Protein AF-A0A6N6JEG5-F1 (afdb_monomer)

Nearest PDB structures (foldseek):
  8qvu-assembly1_E  TM=2.873E-01  e=1.711E+00  Homo sapiens
  8un5-assembly2_B  TM=2.916E-01  e=2.836E+00  Homo sapiens

InterPro domains:
  IPR052922 Cytidylate Kinase Type 2 [PTHR37816] (3-117)

Structure (mmCIF, N/CA/C/O backbone):
data_AF-A0A6N6JEG5-F1
#
_entry.id   AF-A0A6N6JEG5-F1
#
loop_
_atom_site.group_PDB
_atom_site.id
_atom_site.type_symbol
_atom_site.label_atom_id
_atom_site.label_alt_id
_atom_site.label_comp_id
_atom_site.label_asym_id
_atom_site.label_entity_id
_atom_site.label_seq_id
_atom_site.pdbx_PDB_ins_code
_atom_site.Cartn_x
_atom_site.Cartn_y
_atom_site.Cartn_z
_atom_site.occupancy
_atom_site.B_iso_or_equiv
_atom_site.auth_se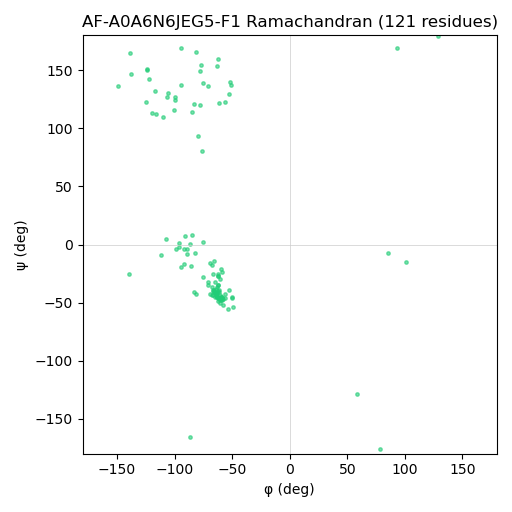q_id
_atom_site.auth_comp_id
_atom_site.auth_asym_id
_atom_site.auth_atom_id
_atom_site.pdbx_PDB_model_num
ATOM 1 N N . MET A 1 1 ? -7.104 -2.354 -24.948 1.00 54.22 1 MET A N 1
ATOM 2 C CA . MET A 1 1 ? -6.519 -1.622 -23.804 1.00 54.22 1 MET A CA 1
ATOM 3 C C . MET A 1 1 ? -5.668 -0.434 -24.242 1.00 54.22 1 MET A C 1
ATOM 5 O O . MET A 1 1 ? -5.781 0.583 -23.578 1.00 54.22 1 MET A O 1
ATOM 9 N N . SER A 1 2 ? -4.927 -0.494 -25.362 1.00 54.38 2 SER A N 1
ATOM 10 C CA . SER A 1 2 ? -4.074 0.626 -25.823 1.00 54.38 2 SER A CA 1
ATOM 11 C C . SER A 1 2 ? -4.787 1.985 -25.882 1.00 54.38 2 SER A C 1
ATOM 13 O O . SER A 1 2 ? -4.299 2.955 -25.323 1.00 54.38 2 SER A O 1
ATOM 15 N N . LYS A 1 3 ? -6.012 2.046 -26.424 1.00 57.62 3 LYS A N 1
ATOM 16 C CA . LYS A 1 3 ? -6.791 3.299 -26.497 1.00 57.62 3 LYS A CA 1
ATOM 17 C C . LYS A 1 3 ? -7.092 3.972 -25.147 1.00 57.62 3 LYS A C 1
ATOM 19 O O . LYS A 1 3 ? -7.385 5.158 -25.143 1.00 57.62 3 LYS A O 1
ATOM 24 N N . ALA A 1 4 ? -7.087 3.227 -24.038 1.00 66.88 4 ALA A N 1
ATOM 25 C CA . ALA A 1 4 ? -7.376 3.761 -22.703 1.00 66.88 4 ALA A CA 1
ATOM 26 C C . ALA A 1 4 ? -6.111 4.167 -21.928 1.00 66.88 4 ALA A C 1
ATOM 28 O O . ALA A 1 4 ? -6.220 4.922 -20.969 1.00 66.88 4 ALA A O 1
ATOM 29 N N . LEU A 1 5 ? -4.942 3.654 -22.325 1.00 65.94 5 LEU A N 1
ATOM 30 C CA . LEU A 1 5 ? -3.657 3.941 -21.678 1.00 65.94 5 LEU A CA 1
ATOM 31 C C . LEU A 1 5 ? -2.931 5.129 -22.328 1.00 65.94 5 LEU A C 1
ATOM 33 O O . LEU A 1 5 ? -2.071 5.723 -21.693 1.00 65.94 5 LEU A O 1
ATOM 37 N N . GLY A 1 6 ? -3.335 5.515 -23.544 1.00 66.56 6 GLY A N 1
ATOM 38 C CA . GLY A 1 6 ? -2.674 6.566 -24.315 1.00 66.56 6 GLY A CA 1
ATOM 39 C C . GLY A 1 6 ? -1.388 6.070 -24.977 1.00 66.56 6 GLY A C 1
ATOM 40 O O . GLY A 1 6 ? -1.066 4.884 -24.915 1.00 66.56 6 GLY A O 1
ATOM 41 N N . ASP A 1 7 ? -0.684 6.992 -25.631 1.00 71.31 7 ASP A N 1
ATOM 42 C CA . ASP A 1 7 ? 0.607 6.726 -26.284 1.00 71.31 7 ASP A CA 1
ATOM 43 C C . ASP A 1 7 ? 1.801 7.002 -25.342 1.00 71.31 7 ASP A C 1
ATOM 45 O O . ASP A 1 7 ? 2.953 6.762 -25.702 1.00 71.31 7 ASP A O 1
ATOM 49 N N . GLU A 1 8 ? 1.528 7.499 -24.131 1.00 82.62 8 GLU A N 1
ATOM 50 C CA . GLU A 1 8 ? 2.513 7.742 -23.073 1.00 82.62 8 GLU A CA 1
ATOM 51 C C . GLU A 1 8 ? 2.616 6.550 -22.103 1.00 82.62 8 GLU A C 1
ATOM 53 O O . GLU A 1 8 ? 1.803 5.623 -22.110 1.00 82.62 8 GLU A O 1
ATOM 58 N N . GLY A 1 9 ? 3.637 6.573 -21.240 1.00 84.56 9 GLY A N 1
ATOM 59 C CA . GLY A 1 9 ? 3.755 5.618 -20.140 1.00 84.56 9 GLY A CA 1
ATOM 60 C C . GLY A 1 9 ? 2.605 5.749 -19.135 1.00 84.56 9 GLY A C 1
ATOM 61 O O . GLY A 1 9 ? 2.021 6.818 -18.962 1.00 84.56 9 GLY A O 1
ATOM 62 N N . TRP A 1 10 ? 2.292 4.660 -18.432 1.00 89.75 10 TRP A N 1
ATOM 63 C CA . TRP A 1 10 ? 1.217 4.619 -17.441 1.00 89.75 10 TRP A CA 1
ATOM 64 C C . TRP A 1 10 ? 1.729 4.170 -16.073 1.00 89.75 10 TRP A C 1
ATOM 66 O O . TRP A 1 10 ? 2.667 3.384 -15.958 1.00 89.75 10 TRP A O 1
ATOM 76 N N . VAL A 1 11 ? 1.067 4.647 -15.016 1.00 91.31 11 VAL A N 1
ATOM 77 C CA . VAL A 1 11 ? 1.299 4.203 -13.638 1.00 91.31 11 VAL A CA 1
ATOM 78 C C . VAL A 1 11 ? -0.022 3.739 -13.042 1.00 91.31 11 VAL A C 1
ATOM 80 O O . VAL A 1 11 ? -0.985 4.501 -12.961 1.00 91.31 11 VAL A O 1
ATOM 83 N N . LEU A 1 12 ? -0.059 2.488 -12.587 1.00 91.62 12 LEU A N 1
ATOM 84 C CA . LEU A 1 12 ? -1.168 1.933 -11.817 1.00 91.62 12 LEU A CA 1
ATOM 85 C C . LEU A 1 12 ? -0.736 1.780 -10.357 1.00 91.62 12 LEU A C 1
ATOM 87 O O . LEU A 1 12 ? 0.277 1.149 -10.071 1.00 91.62 12 LEU A O 1
ATOM 91 N N . SER A 1 13 ? -1.517 2.330 -9.425 1.00 91.44 13 SER A N 1
ATOM 92 C CA . SER A 1 13 ? -1.244 2.216 -7.988 1.00 91.44 13 SER A CA 1
ATOM 93 C C . SER A 1 13 ? -2.406 1.570 -7.240 1.00 91.44 13 SER A C 1
ATOM 95 O O . SER A 1 13 ? -3.577 1.797 -7.541 1.00 91.44 13 SER A O 1
ATOM 97 N N . GLY A 1 14 ? -2.072 0.752 -6.241 1.00 89.50 14 GLY A N 1
ATOM 98 C CA . GLY A 1 14 ? -3.039 0.041 -5.410 1.00 89.50 14 GLY A CA 1
ATOM 99 C C . GLY A 1 14 ? -2.758 -1.456 -5.320 1.00 89.50 14 GLY A C 1
ATOM 100 O O . GLY A 1 14 ? -1.807 -1.979 -5.895 1.00 89.50 14 GLY A O 1
ATOM 101 N N . ALA A 1 15 ? -3.604 -2.161 -4.569 1.00 84.19 15 ALA A N 1
ATOM 102 C CA . ALA A 1 15 ? -3.522 -3.613 -4.451 1.00 84.19 15 ALA A CA 1
ATOM 103 C C . ALA A 1 15 ? -4.157 -4.265 -5.691 1.00 84.19 15 ALA A C 1
ATOM 105 O O . ALA A 1 15 ? -5.373 -4.457 -5.740 1.00 84.19 15 ALA A O 1
ATOM 106 N N . CYS A 1 16 ? -3.330 -4.561 -6.695 1.00 84.81 16 CYS A N 1
ATOM 107 C CA . CYS A 1 16 ? -3.765 -5.123 -7.980 1.00 84.81 16 CYS A CA 1
ATOM 108 C C . CYS A 1 16 ? -3.804 -6.663 -8.000 1.00 84.81 16 CYS A C 1
ATOM 110 O O . CYS A 1 16 ? -4.323 -7.261 -8.946 1.00 84.81 16 CYS A O 1
ATOM 112 N N . HIS A 1 17 ? -3.295 -7.310 -6.946 1.00 82.50 17 HIS A N 1
ATOM 113 C CA . HIS A 1 17 ? -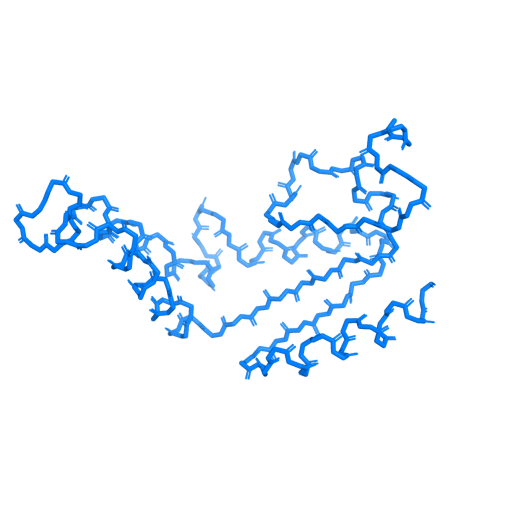3.379 -8.756 -6.753 1.00 82.50 17 HIS A CA 1
ATOM 114 C C . HIS A 1 17 ? -4.848 -9.224 -6.784 1.00 82.50 17 HIS A C 1
ATOM 116 O O . HIS A 1 17 ? -5.679 -8.743 -6.012 1.00 82.50 17 HIS A O 1
ATOM 122 N N . GLY A 1 18 ? -5.159 -10.153 -7.695 1.00 82.19 18 GLY A N 1
ATOM 123 C CA . GLY A 1 18 ? -6.477 -10.787 -7.839 1.00 82.19 18 GLY A CA 1
ATOM 124 C C . GLY A 1 18 ? -7.368 -10.246 -8.965 1.00 82.19 18 GLY A C 1
ATOM 125 O O . GLY A 1 18 ? -8.315 -10.923 -9.347 1.00 82.19 18 GLY A O 1
ATOM 126 N N . TRP A 1 19 ? -7.071 -9.074 -9.538 1.00 87.19 19 TRP A N 1
ATOM 127 C CA . TRP A 1 19 ? -7.879 -8.501 -10.634 1.00 87.19 19 TRP A CA 1
ATOM 128 C C . TRP A 1 19 ? -7.049 -7.846 -11.743 1.00 87.19 19 TRP A C 1
ATOM 130 O O . TRP A 1 19 ? -7.491 -7.773 -12.887 1.00 87.19 19 TRP A O 1
ATOM 140 N N . GLY A 1 20 ? -5.835 -7.388 -11.432 1.00 86.12 20 GLY A N 1
ATOM 141 C CA . GLY A 1 20 ? -5.014 -6.602 -12.348 1.00 86.12 20 GLY A CA 1
ATOM 142 C C . GLY A 1 20 ? -4.179 -7.415 -13.333 1.00 86.12 20 GLY A C 1
ATOM 143 O O . GLY A 1 20 ? -3.353 -6.814 -14.008 1.00 86.12 20 GLY A O 1
ATOM 144 N N . LYS A 1 21 ? -4.353 -8.744 -13.433 1.00 86.12 21 LYS A N 1
ATOM 145 C CA . LYS A 1 21 ? -3.431 -9.628 -14.175 1.00 86.12 21 LYS A CA 1
ATOM 146 C C . LYS A 1 21 ? -3.126 -9.119 -15.589 1.00 86.12 21 LYS A C 1
ATOM 148 O O . LYS A 1 21 ? -1.972 -8.892 -15.911 1.00 86.12 21 LYS A O 1
ATOM 153 N N . ASN A 1 22 ? -4.158 -8.846 -16.389 1.00 85.50 22 ASN A N 1
ATOM 154 C CA . ASN A 1 22 ? -3.978 -8.393 -17.775 1.00 85.50 22 ASN A CA 1
ATOM 155 C C . ASN A 1 22 ? -3.232 -7.053 -17.887 1.00 85.50 22 ASN A C 1
ATOM 157 O O . ASN A 1 22 ? -2.624 -6.790 -18.918 1.00 85.50 22 ASN A O 1
ATOM 161 N N . LEU A 1 23 ? -3.314 -6.191 -16.868 1.00 86.69 23 LEU A N 1
ATOM 162 C CA . LEU A 1 23 ? -2.593 -4.916 -16.827 1.00 86.69 23 LEU A CA 1
ATOM 163 C C . LEU A 1 23 ? -1.148 -5.125 -16.364 1.00 86.69 23 LEU A C 1
ATOM 165 O O . LEU A 1 23 ? -0.231 -4.561 -16.944 1.00 86.69 23 LEU A O 1
ATOM 169 N N . ILE A 1 24 ? -0.951 -5.964 -15.347 1.00 88.38 24 ILE A N 1
ATOM 170 C CA . ILE A 1 24 ? 0.362 -6.277 -14.774 1.00 88.38 24 ILE A CA 1
ATOM 171 C C . ILE A 1 24 ? 1.238 -7.026 -15.785 1.00 88.38 24 ILE A C 1
ATOM 173 O O . ILE A 1 24 ? 2.411 -6.698 -15.908 1.00 88.38 24 ILE A O 1
ATOM 177 N N . ASP A 1 25 ? 0.662 -7.943 -16.571 1.00 87.75 25 ASP A N 1
ATOM 178 C CA . ASP A 1 25 ? 1.366 -8.658 -17.650 1.00 87.75 25 ASP A CA 1
ATOM 179 C C . ASP A 1 25 ? 1.930 -7.699 -18.727 1.00 87.75 25 ASP A C 1
ATOM 181 O O . ASP A 1 25 ? 2.829 -8.072 -19.474 1.00 87.75 25 ASP A O 1
ATOM 185 N N . GLN A 1 26 ? 1.394 -6.475 -18.833 1.00 88.56 26 GLN A N 1
ATOM 186 C CA . GLN A 1 26 ? 1.859 -5.429 -19.756 1.00 88.56 26 GLN A CA 1
ATOM 187 C C . GLN A 1 26 ? 2.784 -4.403 -19.080 1.00 88.56 26 GLN A C 1
ATOM 189 O O . GLN A 1 26 ? 3.259 -3.486 -19.747 1.00 88.56 26 GLN A O 1
ATOM 194 N N . ALA A 1 27 ? 2.997 -4.498 -17.765 1.00 91.38 27 ALA A N 1
ATOM 195 C CA . ALA A 1 27 ? 3.859 -3.577 -17.036 1.00 91.38 27 ALA A CA 1
ATOM 196 C C . ALA A 1 27 ? 5.332 -3.886 -17.317 1.00 91.38 27 ALA A C 1
ATOM 198 O O . ALA A 1 27 ? 5.737 -5.047 -17.272 1.00 91.38 27 ALA A O 1
ATOM 199 N N . SER A 1 28 ? 6.147 -2.847 -17.498 1.00 93.81 28 SER A N 1
ATOM 200 C CA . SER A 1 28 ? 7.609 -2.991 -17.561 1.00 93.81 28 SER A CA 1
ATOM 201 C C . SER A 1 28 ? 8.233 -3.222 -16.180 1.00 93.81 28 SER A C 1
ATOM 203 O O . SER A 1 28 ? 9.278 -3.852 -16.067 1.00 93.81 28 SER A O 1
ATOM 205 N N . LEU A 1 29 ? 7.591 -2.722 -15.117 1.00 95.62 29 LEU A N 1
ATOM 206 C CA . LEU A 1 29 ? 8.105 -2.782 -13.750 1.00 95.62 29 LEU A CA 1
ATOM 207 C C . LEU A 1 29 ? 6.962 -2.868 -12.732 1.00 95.62 29 LEU A C 1
ATOM 209 O O . LEU A 1 29 ? 5.989 -2.116 -12.802 1.00 95.62 29 LEU A O 1
ATOM 213 N N . ILE A 1 30 ? 7.115 -3.736 -11.733 1.00 95.69 30 ILE A N 1
ATOM 214 C CA . ILE A 1 30 ? 6.299 -3.740 -10.517 1.00 95.69 30 ILE A CA 1
ATOM 215 C C . ILE A 1 30 ? 7.085 -3.039 -9.411 1.00 95.69 30 ILE A C 1
ATOM 217 O O . ILE A 1 30 ? 8.187 -3.456 -9.064 1.00 95.69 30 ILE A O 1
ATOM 221 N N . VAL A 1 31 ? 6.505 -2.005 -8.801 1.00 95.88 31 VAL A N 1
ATOM 222 C CA . VAL A 1 31 ? 7.088 -1.351 -7.620 1.00 95.88 31 VAL A CA 1
ATOM 223 C C . VAL A 1 31 ? 6.373 -1.844 -6.366 1.00 95.88 31 VAL A C 1
ATOM 225 O O . VAL A 1 31 ? 5.184 -1.585 -6.173 1.00 95.88 31 VAL A O 1
ATOM 228 N N . PHE A 1 32 ? 7.097 -2.538 -5.488 1.00 95.94 32 PHE A N 1
ATOM 229 C CA . PHE A 1 32 ? 6.573 -3.019 -4.213 1.00 95.94 32 PHE A CA 1
ATOM 230 C C . PHE A 1 32 ? 7.193 -2.256 -3.041 1.00 95.94 32 PHE A C 1
ATOM 232 O O . PHE A 1 32 ? 8.374 -2.408 -2.723 1.00 95.94 32 PHE A O 1
ATOM 239 N N . MET A 1 33 ? 6.380 -1.422 -2.387 1.00 94.25 33 MET A N 1
ATOM 240 C CA . MET A 1 33 ? 6.815 -0.577 -1.275 1.00 94.25 33 MET A CA 1
ATOM 241 C C . MET A 1 33 ? 6.317 -1.114 0.065 1.00 94.25 33 MET A C 1
ATOM 243 O O . MET A 1 33 ? 5.119 -1.331 0.261 1.00 94.25 33 MET A O 1
ATOM 247 N N . THR A 1 34 ? 7.225 -1.241 1.029 1.00 94.50 34 THR A N 1
ATOM 248 C CA . THR A 1 34 ? 6.900 -1.622 2.406 1.00 94.50 34 THR A CA 1
ATOM 249 C C . THR A 1 34 ? 7.397 -0.580 3.400 1.00 94.50 34 THR A C 1
ATOM 251 O O . THR A 1 34 ? 8.368 0.138 3.173 1.00 94.50 34 THR A O 1
ATOM 254 N N . GLN A 1 35 ? 6.689 -0.470 4.522 1.00 93.12 35 GLN A N 1
ATOM 255 C CA . GLN A 1 35 ? 7.001 0.457 5.605 1.00 93.12 35 GLN A CA 1
ATOM 256 C C . GLN A 1 35 ? 6.807 -0.254 6.948 1.00 93.12 35 GLN A C 1
ATOM 258 O O . GLN A 1 35 ? 5.874 -1.064 7.065 1.00 93.12 35 GLN A O 1
ATOM 263 N N . PRO A 1 36 ? 7.615 0.077 7.974 1.00 93.56 36 PRO A N 1
ATOM 264 C CA . PRO A 1 36 ? 7.399 -0.412 9.329 1.00 93.56 36 PRO A CA 1
ATOM 265 C C . PRO A 1 36 ? 5.960 -0.165 9.792 1.00 93.56 36 PRO A C 1
ATOM 267 O O . PRO A 1 36 ? 5.404 0.917 9.581 1.00 93.56 36 PRO A O 1
ATOM 270 N N . THR A 1 37 ? 5.350 -1.158 10.447 1.00 94.88 37 THR A N 1
ATOM 271 C CA . THR A 1 37 ? 3.968 -1.061 10.947 1.00 94.88 37 THR A CA 1
ATOM 272 C C . THR A 1 37 ? 3.711 0.212 11.760 1.00 94.88 37 THR A C 1
ATOM 274 O O . THR A 1 37 ? 2.711 0.864 11.464 1.00 94.88 37 THR A O 1
ATOM 277 N N . PRO A 1 38 ? 4.577 0.633 12.709 1.00 95.44 38 PRO A N 1
ATOM 278 C CA . PRO A 1 38 ? 4.343 1.863 13.468 1.00 95.44 38 PRO A CA 1
ATOM 279 C C . PRO A 1 38 ? 4.171 3.096 12.569 1.00 95.44 38 PRO A C 1
ATOM 281 O O . PRO A 1 38 ? 3.179 3.808 12.702 1.00 95.44 38 PRO A O 1
ATOM 284 N N . ILE A 1 39 ? 5.053 3.262 11.576 1.00 95.19 39 ILE A N 1
ATOM 285 C CA . ILE A 1 39 ? 5.023 4.379 10.619 1.00 95.19 39 ILE A CA 1
ATOM 286 C C . ILE A 1 39 ? 3.750 4.335 9.765 1.00 95.19 39 ILE A C 1
ATOM 288 O O . ILE A 1 39 ? 3.098 5.359 9.555 1.00 95.19 39 ILE A O 1
ATOM 292 N N . ARG A 1 40 ? 3.351 3.147 9.281 1.00 95.50 40 ARG A N 1
ATOM 293 C CA . ARG A 1 40 ? 2.099 2.998 8.518 1.00 95.50 40 ARG A CA 1
ATOM 294 C C . ARG A 1 40 ? 0.894 3.419 9.348 1.00 95.50 40 ARG A C 1
ATOM 296 O O . ARG A 1 40 ? 0.057 4.162 8.850 1.00 95.50 40 ARG A O 1
ATOM 303 N N . ILE A 1 41 ? 0.796 2.944 10.588 1.00 97.69 41 ILE A N 1
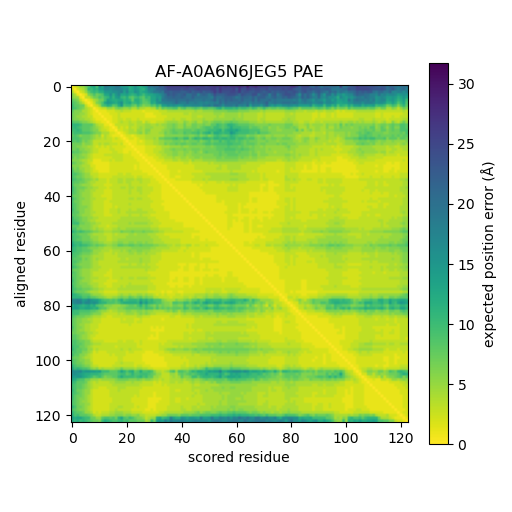ATOM 304 C CA . ILE A 1 41 ? -0.349 3.237 11.455 1.00 97.69 41 ILE A CA 1
ATOM 305 C C . ILE A 1 41 ? -0.407 4.719 11.817 1.00 97.69 41 ILE A C 1
ATOM 307 O O . ILE A 1 41 ? -1.491 5.294 11.777 1.00 97.69 41 ILE A O 1
ATOM 311 N N . GLU A 1 42 ? 0.727 5.349 12.112 1.00 97.56 42 GLU A N 1
ATOM 312 C CA . GLU A 1 42 ? 0.797 6.790 12.361 1.00 97.56 42 GLU A CA 1
ATOM 313 C C . GLU A 1 42 ? 0.275 7.592 11.158 1.00 97.56 42 GLU A C 1
ATOM 315 O O . GLU A 1 42 ? -0.660 8.384 11.292 1.00 97.56 42 GLU A O 1
ATOM 320 N N . ARG A 1 43 ? 0.792 7.307 9.954 1.00 96.31 43 ARG A N 1
ATOM 321 C CA . ARG A 1 43 ? 0.351 7.961 8.711 1.00 96.31 43 ARG A CA 1
ATOM 322 C C . ARG A 1 43 ? -1.128 7.711 8.413 1.00 96.31 43 ARG A C 1
ATOM 324 O O . ARG A 1 43 ? -1.821 8.619 7.958 1.00 96.31 43 ARG A O 1
ATOM 331 N N . LEU A 1 44 ? -1.626 6.498 8.672 1.00 97.69 44 LEU A N 1
ATOM 332 C CA . LEU A 1 44 ? -3.048 6.178 8.533 1.00 97.69 44 LEU A CA 1
ATOM 333 C C . LEU A 1 44 ? -3.896 7.018 9.485 1.00 97.69 44 LEU A C 1
ATOM 335 O O . LEU A 1 44 ? -4.850 7.637 9.031 1.00 97.69 44 LEU A O 1
ATOM 339 N N . ARG A 1 45 ? -3.539 7.100 10.771 1.00 98.25 45 ARG A N 1
ATOM 340 C CA . ARG A 1 45 ? -4.271 7.925 11.743 1.00 98.25 45 ARG A CA 1
ATOM 341 C C . ARG A 1 45 ? -4.300 9.394 11.336 1.00 98.25 45 ARG A C 1
ATOM 343 O O . ARG A 1 45 ? -5.372 9.989 11.343 1.00 98.25 45 ARG A O 1
ATOM 350 N N . ALA A 1 46 ? -3.159 9.951 10.927 1.00 98.25 46 ALA A N 1
ATOM 351 C CA . ALA A 1 46 ? -3.079 11.333 10.462 1.00 98.25 46 ALA A CA 1
ATOM 352 C C . ALA A 1 46 ? -3.993 11.581 9.251 1.00 98.25 46 ALA A C 1
ATOM 354 O O . ALA A 1 46 ? -4.753 12.549 9.229 1.00 98.25 46 ALA A O 1
ATOM 355 N N . ARG A 1 47 ? -3.981 10.670 8.268 1.00 98.00 47 ARG A N 1
ATOM 356 C CA . ARG A 1 47 ? -4.829 10.768 7.074 1.00 98.00 47 ARG A CA 1
ATOM 357 C C . ARG A 1 47 ? -6.318 10.651 7.398 1.00 98.00 47 ARG A C 1
ATOM 359 O O . ARG A 1 47 ? -7.113 11.429 6.880 1.00 98.00 47 ARG A O 1
ATOM 366 N N . GLU A 1 48 ? -6.694 9.693 8.239 1.00 98.44 48 GLU A N 1
ATOM 367 C CA . GLU A 1 48 ? -8.084 9.503 8.659 1.00 98.44 48 GLU A CA 1
ATOM 368 C C . GLU A 1 48 ? -8.582 10.720 9.447 1.00 98.44 48 GLU A C 1
ATOM 370 O O . GLU A 1 48 ? -9.678 11.209 9.182 1.00 98.44 48 GLU A O 1
ATOM 375 N N . LYS A 1 49 ? -7.752 11.281 10.338 1.00 98.19 49 LYS A N 1
ATOM 376 C CA . LYS A 1 49 ? -8.082 12.500 11.085 1.00 98.19 49 LYS A CA 1
ATOM 377 C C . LYS A 1 49 ? -8.265 13.705 10.171 1.00 98.19 49 LYS A C 1
ATOM 379 O O . LYS A 1 49 ? -9.248 14.424 10.318 1.00 98.19 49 LYS A O 1
ATOM 384 N N . ALA A 1 50 ? -7.372 13.896 9.201 1.00 98.56 50 ALA A N 1
ATOM 385 C CA . ALA A 1 50 ? -7.489 14.973 8.222 1.00 98.56 50 ALA A CA 1
ATOM 386 C C . ALA A 1 50 ? -8.761 14.852 7.363 1.00 98.56 50 ALA A C 1
ATOM 388 O O . ALA A 1 50 ? -9.356 15.862 6.999 1.00 98.56 50 ALA A O 1
ATOM 389 N N . ARG A 1 51 ? -9.195 13.624 7.049 1.00 98.38 51 ARG A N 1
ATOM 390 C CA . ARG A 1 51 ? -10.363 13.369 6.195 1.00 98.38 51 ARG A CA 1
ATOM 391 C C . ARG A 1 51 ? -11.696 13.430 6.940 1.00 98.38 51 ARG A C 1
ATOM 393 O O . ARG A 1 51 ? -12.674 13.923 6.384 1.00 98.38 51 ARG A O 1
ATOM 400 N N . PHE A 1 52 ? -11.756 12.880 8.149 1.00 98.31 52 PHE A N 1
ATOM 401 C CA . PHE A 1 52 ? -13.012 12.657 8.871 1.00 98.31 52 PHE A CA 1
ATOM 402 C C . PHE A 1 52 ? -13.175 13.538 10.117 1.00 98.31 52 PHE A C 1
ATOM 404 O O . PHE A 1 52 ? -14.265 13.595 10.689 1.00 98.31 52 PHE A O 1
ATOM 411 N N . GLY A 1 53 ? -12.131 14.264 10.525 1.00 98.44 53 GLY A N 1
ATOM 412 C CA . GLY A 1 53 ? -12.194 15.211 11.633 1.00 98.44 53 GLY A CA 1
ATOM 413 C C . GLY A 1 53 ? -12.618 14.542 12.939 1.00 98.44 53 GLY A C 1
ATOM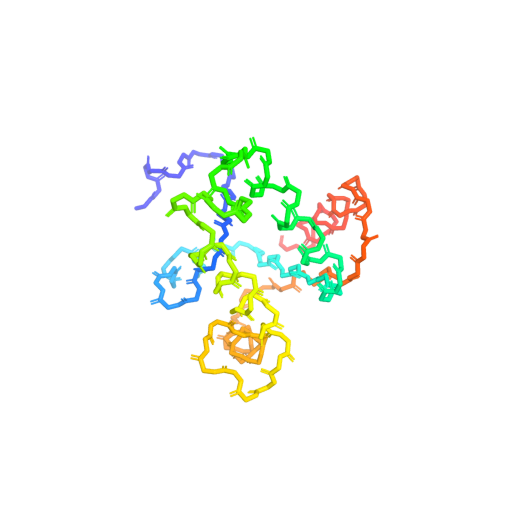 414 O O . GLY A 1 53 ? -12.033 13.546 13.355 1.00 98.44 53 GLY A O 1
ATOM 415 N N . ASN A 1 54 ? -13.626 15.099 13.608 1.00 98.31 54 ASN A N 1
ATOM 416 C CA . ASN A 1 54 ? -14.077 14.619 14.921 1.00 98.31 54 ASN A CA 1
ATOM 417 C C . ASN A 1 54 ? -15.027 13.414 14.840 1.00 98.31 54 ASN A C 1
ATOM 419 O O . ASN A 1 54 ? -15.331 12.812 15.861 1.00 98.31 54 ASN A O 1
ATOM 423 N N . ARG A 1 55 ? -15.470 13.013 13.638 1.00 98.56 55 ARG A N 1
ATOM 424 C CA . ARG A 1 55 ? -16.350 11.842 13.464 1.00 98.56 55 ARG A CA 1
ATOM 425 C C . ARG A 1 55 ? -15.703 10.537 13.922 1.00 98.56 55 ARG A C 1
ATOM 427 O O . ARG A 1 55 ? -16.407 9.603 14.283 1.00 98.56 55 ARG A O 1
ATOM 434 N N . ILE A 1 56 ? -14.374 10.473 13.874 1.00 98.56 56 ILE A N 1
ATOM 435 C CA . ILE A 1 56 ? -13.582 9.302 14.266 1.00 98.56 56 ILE A CA 1
ATOM 436 C C . ILE A 1 56 ? -13.052 9.375 15.703 1.00 98.56 56 ILE A C 1
ATOM 438 O O . ILE A 1 56 ? -12.372 8.444 16.128 1.00 98.56 56 ILE A O 1
ATOM 442 N N . ASP A 1 57 ? -13.315 10.469 16.425 1.00 97.88 57 ASP A N 1
ATOM 443 C CA . ASP A 1 57 ? -12.972 10.585 17.845 1.00 97.88 57 ASP A CA 1
ATOM 444 C C . ASP A 1 57 ? -14.044 9.898 18.704 1.00 97.88 57 ASP A C 1
ATOM 446 O O . ASP A 1 57 ? -15.139 9.600 18.223 1.00 97.88 57 ASP A O 1
ATOM 450 N N . GLU A 1 58 ? -13.746 9.650 19.981 1.00 97.12 58 GLU A N 1
ATOM 451 C CA . GLU A 1 58 ? -14.708 9.076 20.931 1.00 97.12 58 GLU A CA 1
ATOM 452 C C . GLU A 1 58 ? -16.021 9.878 20.956 1.00 97.12 58 GLU A C 1
ATOM 454 O O . GLU A 1 58 ? -16.022 11.103 21.068 1.00 97.12 58 GLU A O 1
ATOM 459 N N . GLY A 1 59 ? -17.152 9.176 20.825 1.00 97.31 59 GLY A N 1
ATOM 460 C CA . GLY A 1 59 ? -18.486 9.780 20.716 1.00 97.31 59 GLY A CA 1
ATOM 461 C C . GLY A 1 59 ? -18.894 10.199 19.296 1.00 97.31 59 GLY A C 1
ATOM 462 O O . GLY A 1 59 ? -20.053 10.550 19.081 1.00 97.31 59 GLY A O 1
ATOM 463 N N . GLY A 1 60 ? -17.983 10.135 18.322 1.00 98.19 60 GLY A N 1
ATOM 464 C CA . GLY A 1 60 ? -18.279 10.347 16.908 1.00 98.19 60 GLY A CA 1
ATOM 465 C C . GLY A 1 60 ? -18.954 9.139 16.244 1.00 98.19 60 GLY A C 1
ATOM 466 O O . GLY A 1 60 ? -18.775 7.990 16.649 1.00 98.19 60 GLY A O 1
ATOM 467 N N . ASP A 1 61 ? -19.712 9.390 15.175 1.00 98.50 61 ASP A N 1
ATOM 468 C CA . ASP A 1 61 ? -20.487 8.372 14.451 1.00 98.50 61 ASP A CA 1
ATOM 469 C C . ASP A 1 61 ? -19.626 7.359 13.671 1.00 98.50 61 ASP A C 1
ATOM 471 O O . ASP A 1 61 ? -20.111 6.297 13.287 1.00 98.50 61 ASP A O 1
ATOM 475 N N . MET A 1 62 ? -18.343 7.660 13.451 1.00 98.44 62 MET A N 1
ATOM 476 C CA . MET A 1 62 ? -17.375 6.782 12.786 1.00 98.44 62 MET A CA 1
ATOM 477 C C . MET A 1 62 ? -16.341 6.174 13.745 1.00 98.44 62 MET A C 1
ATOM 479 O O . MET A 1 62 ? -15.429 5.492 13.275 1.00 98.44 62 MET A O 1
ATOM 483 N N . PHE A 1 63 ? -16.450 6.403 15.059 1.00 98.50 63 PHE A N 1
ATOM 484 C CA . PHE A 1 63 ? -15.438 5.994 16.040 1.00 98.50 63 PHE A CA 1
ATOM 485 C C . PHE A 1 63 ? -15.090 4.499 15.965 1.00 98.50 63 PHE A C 1
ATOM 487 O O . PHE A 1 63 ? -13.930 4.143 15.744 1.00 98.50 63 PHE A O 1
ATOM 494 N N . GLU A 1 64 ? -16.090 3.618 16.082 1.00 98.56 64 GLU A N 1
ATOM 495 C CA . GLU A 1 64 ? -15.848 2.168 16.061 1.00 98.56 64 GLU A CA 1
ATOM 496 C C . GLU A 1 64 ? -15.344 1.698 14.688 1.00 98.56 64 GLU A C 1
ATOM 498 O O . GLU A 1 64 ? -14.389 0.930 14.619 1.00 98.56 64 GLU A O 1
ATOM 503 N N . ILE A 1 65 ? -15.873 2.250 13.587 1.00 98.00 65 ILE A N 1
ATOM 504 C CA . ILE A 1 65 ? -15.395 1.934 12.228 1.00 98.00 65 ILE A CA 1
ATOM 505 C C . ILE A 1 65 ? -13.913 2.304 12.073 1.00 98.00 65 ILE A C 1
ATOM 507 O O . ILE A 1 65 ? -13.130 1.534 11.514 1.00 98.00 65 ILE A O 1
ATOM 511 N N . HIS A 1 66 ? -13.501 3.472 12.572 1.00 98.31 66 HIS A N 1
ATOM 512 C CA . HIS A 1 66 ? -12.107 3.903 12.523 1.00 98.31 66 HIS A CA 1
ATOM 513 C C . HIS A 1 66 ? -11.203 3.017 13.391 1.00 98.31 66 HIS A C 1
ATOM 515 O O . HIS A 1 66 ? -10.115 2.621 12.963 1.00 98.31 66 HIS A O 1
ATOM 521 N N . LYS A 1 67 ? -11.647 2.679 14.603 1.00 98.19 67 LYS A N 1
ATOM 522 C CA . LYS A 1 67 ? -10.922 1.795 15.521 1.00 98.19 67 LYS A CA 1
ATOM 523 C C . LYS A 1 67 ? -10.711 0.406 14.915 1.00 98.19 67 LYS A C 1
ATOM 525 O O . LYS A 1 67 ? -9.574 -0.076 14.912 1.00 98.19 67 LYS A O 1
ATOM 530 N N . ASP A 1 68 ? -11.754 -0.176 14.332 1.00 97.56 68 ASP A N 1
ATOM 531 C CA . ASP A 1 68 ? -11.699 -1.465 13.640 1.00 97.56 68 ASP A CA 1
ATOM 532 C C . ASP A 1 68 ? -10.798 -1.402 12.405 1.00 97.56 68 ASP A C 1
ATOM 534 O O . ASP A 1 68 ? -9.965 -2.286 12.197 1.00 97.56 68 ASP A O 1
ATOM 538 N N . PHE A 1 69 ? -10.873 -0.319 11.626 1.00 97.12 69 PHE A N 1
ATOM 539 C CA . PHE A 1 69 ? -9.980 -0.095 10.490 1.00 97.12 69 PHE A CA 1
ATOM 540 C C . PHE A 1 69 ? -8.504 -0.072 10.911 1.00 97.12 69 PHE A C 1
ATOM 542 O O . PHE A 1 69 ? -7.673 -0.744 10.293 1.00 97.12 69 PHE A O 1
ATOM 549 N N . ILE A 1 70 ? -8.156 0.663 11.971 1.00 97.81 70 ILE A N 1
ATOM 550 C CA . ILE A 1 70 ? -6.774 0.721 12.461 1.00 97.81 70 ILE A CA 1
ATOM 551 C C . ILE A 1 70 ? -6.326 -0.639 13.014 1.00 97.81 70 ILE A C 1
ATOM 553 O O . ILE A 1 70 ? -5.182 -1.039 12.777 1.00 97.81 70 ILE A O 1
ATOM 557 N N . ALA A 1 71 ? -7.196 -1.361 13.726 1.00 95.75 71 ALA A N 1
ATOM 558 C CA . ALA A 1 71 ? -6.904 -2.709 14.211 1.00 95.75 71 ALA A CA 1
ATOM 559 C C . ALA A 1 71 ? -6.640 -3.681 13.050 1.00 95.75 71 ALA A C 1
ATOM 561 O O . ALA A 1 71 ? -5.614 -4.364 13.038 1.00 95.75 71 ALA A O 1
ATOM 562 N N . TRP A 1 72 ? -7.495 -3.665 12.027 1.00 96.00 72 TRP A N 1
ATOM 563 C CA . TRP A 1 72 ? -7.331 -4.440 10.800 1.00 96.00 72 TRP A CA 1
ATOM 564 C C . TRP A 1 72 ? -6.023 -4.080 10.070 1.00 96.00 72 TRP A C 1
ATOM 566 O O . TRP A 1 72 ? -5.244 -4.960 9.707 1.00 96.00 72 TRP A O 1
ATOM 576 N N . ALA A 1 73 ? -5.703 -2.789 9.928 1.00 96.00 73 ALA A N 1
ATOM 577 C CA . ALA A 1 73 ? -4.509 -2.324 9.214 1.00 96.00 73 ALA A CA 1
ATOM 578 C C . ALA A 1 73 ? -3.176 -2.704 9.897 1.00 96.00 73 ALA A C 1
ATOM 580 O O . ALA A 1 73 ? -2.139 -2.825 9.222 1.00 96.00 73 ALA A O 1
ATOM 581 N N . LYS A 1 74 ? -3.183 -2.910 11.224 1.00 95.38 74 LYS A N 1
ATOM 582 C CA . LYS A 1 74 ? -2.026 -3.428 11.982 1.00 95.38 74 LYS A CA 1
ATOM 583 C C . LYS A 1 74 ? -1.677 -4.859 11.579 1.00 95.38 74 LYS A C 1
ATOM 585 O O . LYS A 1 74 ? -0.497 -5.203 11.566 1.00 95.38 74 LYS A O 1
ATOM 590 N N . GLY A 1 75 ? -2.679 -5.653 11.197 1.00 95.38 75 GLY A N 1
ATOM 591 C CA . GLY A 1 75 ? -2.532 -7.063 10.839 1.00 95.38 75 GLY A CA 1
ATOM 592 C C . GLY A 1 75 ? -1.713 -7.327 9.573 1.00 95.38 75 GLY A C 1
ATOM 593 O O . GLY A 1 75 ? -1.270 -8.450 9.380 1.00 95.38 75 GLY A O 1
ATOM 594 N N . TYR A 1 76 ? -1.442 -6.318 8.735 1.00 95.06 76 TYR A N 1
ATOM 595 C CA . TYR A 1 76 ? -0.777 -6.511 7.436 1.00 95.06 76 TYR A CA 1
ATOM 596 C C . TYR A 1 76 ? 0.547 -7.300 7.506 1.00 95.06 76 TYR A C 1
ATOM 598 O O . TYR A 1 76 ? 0.809 -8.123 6.638 1.00 95.06 76 TYR A O 1
ATOM 606 N N . ASN A 1 77 ? 1.381 -7.077 8.527 1.00 93.00 77 ASN A N 1
ATOM 607 C CA . ASN A 1 77 ? 2.664 -7.781 8.679 1.00 93.00 77 ASN A CA 1
ATOM 608 C C . ASN A 1 77 ? 2.554 -9.098 9.472 1.00 93.00 77 ASN A C 1
ATOM 610 O O . ASN A 1 77 ? 3.558 -9.788 9.618 1.00 93.00 77 ASN A O 1
ATOM 614 N N . ALA A 1 78 ? 1.380 -9.441 10.009 1.00 90.69 78 ALA A N 1
ATOM 615 C CA . ALA A 1 78 ? 1.185 -10.666 10.775 1.00 90.69 78 ALA A CA 1
ATOM 616 C C . ALA A 1 78 ? 0.925 -11.851 9.818 1.00 90.69 78 ALA A C 1
ATOM 618 O O . ALA A 1 78 ? -0.065 -11.818 9.085 1.00 90.69 78 ALA A O 1
ATOM 619 N N . PRO A 1 79 ? 1.753 -12.917 9.829 1.00 76.12 79 PRO A N 1
ATOM 620 C CA . PRO A 1 79 ? 1.635 -14.025 8.871 1.00 76.12 79 PRO A CA 1
ATOM 621 C C . PRO A 1 79 ? 0.292 -14.772 8.913 1.00 76.12 79 PRO A C 1
ATOM 623 O O . PRO A 1 79 ? -0.157 -15.281 7.893 1.00 76.12 79 PRO A O 1
ATOM 626 N N . GLY A 1 80 ? -0.361 -14.825 10.079 1.00 79.69 80 GLY A N 1
ATOM 627 C CA . GLY A 1 80 ? -1.653 -15.500 10.272 1.00 79.69 80 GLY A CA 1
ATOM 628 C C . GLY A 1 80 ? -2.882 -14.611 10.061 1.00 79.69 80 GLY A C 1
ATOM 629 O O . GLY A 1 80 ? -3.994 -15.018 10.378 1.00 79.69 80 GLY A O 1
ATOM 630 N N . PHE A 1 81 ? -2.712 -13.373 9.593 1.00 90.12 81 PHE A N 1
ATOM 631 C CA . PHE A 1 81 ? -3.835 -12.461 9.413 1.00 90.12 81 PHE A CA 1
ATOM 632 C C . PHE A 1 81 ? -4.620 -12.792 8.141 1.00 90.12 81 PHE A C 1
ATOM 634 O O . PHE A 1 81 ? -4.088 -12.690 7.042 1.00 90.12 81 PHE A O 1
ATOM 641 N N . HIS A 1 82 ? -5.906 -13.120 8.267 1.00 82.25 82 HIS A N 1
ATOM 642 C CA . HIS A 1 82 ? -6.755 -13.530 7.137 1.00 82.25 82 HIS A CA 1
ATOM 643 C C . HIS A 1 82 ? -7.205 -12.380 6.209 1.00 82.25 82 HIS A C 1
ATOM 645 O O . HIS A 1 82 ? -7.954 -12.608 5.262 1.00 82.25 82 HIS A O 1
ATOM 651 N N . GLY A 1 83 ? -6.772 -11.141 6.470 1.00 86.56 83 GLY A N 1
ATOM 652 C CA . GLY A 1 83 ? -6.980 -10.004 5.571 1.00 86.56 83 GLY A CA 1
ATOM 653 C C . GLY A 1 83 ? -5.895 -9.878 4.497 1.00 86.56 83 GLY A C 1
ATOM 654 O O . GLY A 1 83 ? -5.080 -10.772 4.285 1.00 86.56 83 GLY A O 1
ATOM 655 N N . ARG A 1 84 ? -5.841 -8.710 3.838 1.00 87.69 84 ARG A N 1
ATOM 656 C CA . ARG A 1 84 ? -4.683 -8.350 3.003 1.00 87.69 84 ARG A CA 1
ATOM 657 C C . ARG A 1 84 ? -3.443 -8.297 3.890 1.00 87.69 84 ARG A C 1
ATOM 659 O O . ARG A 1 84 ? -3.412 -7.520 4.845 1.00 87.69 84 ARG A O 1
ATOM 666 N N . ASN A 1 85 ? -2.442 -9.100 3.563 1.00 93.38 85 ASN A N 1
ATOM 667 C CA . ASN A 1 85 ? -1.225 -9.232 4.348 1.00 93.38 85 ASN A CA 1
ATOM 668 C C . ASN A 1 85 ? 0.015 -9.310 3.441 1.00 93.38 85 ASN A C 1
ATOM 670 O O . ASN A 1 85 ? -0.090 -9.516 2.231 1.00 93.38 85 ASN A O 1
ATOM 674 N N . LEU A 1 86 ? 1.186 -9.118 4.045 1.00 94.19 86 LEU A N 1
ATOM 675 C CA . LEU A 1 86 ? 2.474 -9.135 3.362 1.00 94.19 86 LEU A CA 1
ATOM 676 C C . LEU A 1 86 ? 2.779 -10.509 2.751 1.00 94.19 86 LEU A C 1
ATOM 678 O O . LEU A 1 86 ? 3.220 -10.566 1.614 1.00 94.19 86 LEU A O 1
ATOM 682 N N . ALA A 1 87 ? 2.495 -11.603 3.463 1.00 93.56 87 ALA A N 1
ATOM 683 C CA . ALA A 1 87 ? 2.793 -12.959 2.995 1.00 93.56 87 ALA A CA 1
ATOM 684 C C . ALA A 1 87 ? 2.060 -13.312 1.687 1.00 93.56 87 ALA A C 1
ATOM 686 O O . ALA A 1 87 ? 2.644 -13.903 0.785 1.00 93.56 87 ALA A O 1
ATOM 687 N N . ALA A 1 88 ? 0.795 -12.909 1.557 1.00 91.50 88 ALA A N 1
ATOM 688 C CA . ALA A 1 88 ? 0.006 -13.091 0.347 1.00 91.50 88 ALA A CA 1
ATOM 689 C C . ALA A 1 88 ? 0.533 -12.236 -0.814 1.00 91.50 88 ALA A C 1
ATOM 691 O O . ALA A 1 88 ? 0.513 -12.688 -1.954 1.00 91.50 88 ALA A O 1
ATOM 692 N N . HIS A 1 89 ? 1.014 -11.019 -0.536 1.00 93.38 89 HIS A N 1
ATOM 693 C CA . HIS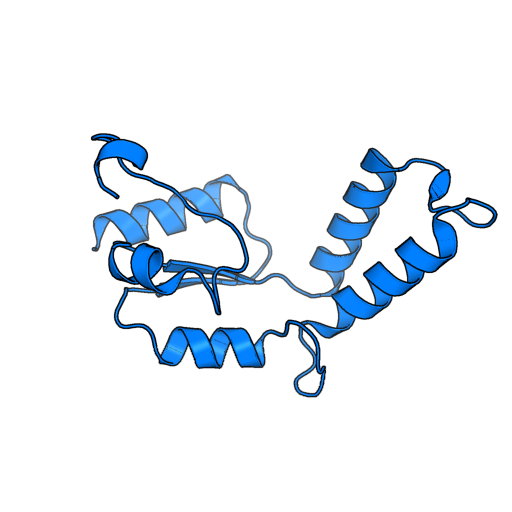 A 1 89 ? 1.645 -10.187 -1.560 1.00 93.38 89 HIS A CA 1
ATOM 694 C C . HIS A 1 89 ? 2.995 -10.745 -2.011 1.00 93.38 89 HIS A C 1
ATOM 696 O O . HIS A 1 89 ? 3.231 -10.774 -3.210 1.00 93.38 89 HIS A O 1
ATOM 702 N N . GLU A 1 90 ? 3.846 -11.221 -1.098 1.00 94.19 90 GLU A N 1
ATOM 703 C CA . GLU A 1 90 ? 5.121 -11.855 -1.468 1.00 94.19 90 GLU A CA 1
ATOM 704 C C . GLU A 1 90 ? 4.878 -13.105 -2.313 1.00 94.19 90 GLU A C 1
ATOM 706 O O . GLU A 1 90 ? 5.430 -13.217 -3.400 1.00 94.19 90 GLU A O 1
ATOM 711 N N . LYS A 1 91 ? 3.944 -13.974 -1.898 1.00 92.88 91 LYS A N 1
ATOM 712 C CA . LYS A 1 91 ? 3.562 -15.143 -2.700 1.00 92.88 91 LYS A CA 1
ATOM 713 C C . LYS A 1 91 ? 3.093 -14.752 -4.102 1.00 92.88 91 LYS A C 1
ATOM 715 O O . LYS A 1 91 ? 3.438 -15.414 -5.069 1.00 92.88 91 LYS A O 1
ATOM 720 N N . TRP A 1 92 ? 2.284 -13.701 -4.210 1.00 92.50 92 TRP A N 1
ATOM 721 C CA . TRP A 1 92 ? 1.837 -13.208 -5.507 1.00 92.50 92 TRP A CA 1
ATOM 722 C C . TRP A 1 92 ? 2.999 -12.657 -6.346 1.00 92.50 92 TRP A C 1
ATOM 724 O O . TRP A 1 92 ? 3.038 -12.916 -7.546 1.00 92.50 92 TRP A O 1
ATOM 734 N N . LEU A 1 93 ? 3.939 -11.926 -5.736 1.00 94.25 93 LEU A N 1
ATOM 735 C CA . LEU A 1 93 ? 5.126 -11.394 -6.412 1.00 94.25 93 LEU A CA 1
ATOM 736 C C . LEU A 1 93 ? 6.033 -12.506 -6.948 1.00 94.25 93 LEU A C 1
ATOM 738 O O . LEU A 1 93 ? 6.567 -12.350 -8.041 1.00 94.25 93 LEU A O 1
ATOM 742 N N . ASP A 1 94 ? 6.161 -13.620 -6.224 1.00 94.25 94 ASP A N 1
ATOM 743 C CA . ASP A 1 94 ? 6.933 -14.793 -6.660 1.00 94.25 94 ASP A CA 1
ATOM 744 C C . ASP A 1 94 ? 6.368 -15.429 -7.945 1.00 94.25 94 ASP A C 1
ATOM 746 O O . ASP A 1 94 ? 7.108 -16.045 -8.711 1.00 94.25 94 ASP A O 1
ATOM 750 N N . ASP A 1 95 ? 5.071 -15.244 -8.208 1.00 91.38 95 ASP A N 1
ATOM 751 C CA . ASP A 1 95 ? 4.395 -15.745 -9.408 1.00 91.38 95 ASP A CA 1
ATOM 752 C C . ASP A 1 95 ? 4.493 -14.768 -10.609 1.00 91.38 95 ASP A C 1
ATOM 754 O O . ASP A 1 95 ? 3.919 -15.039 -11.667 1.00 91.38 95 ASP A O 1
ATOM 758 N N . GLN A 1 96 ? 5.160 -13.611 -10.471 1.00 91.38 96 GLN A N 1
ATOM 759 C CA . GLN A 1 96 ? 5.263 -12.608 -11.544 1.00 91.38 96 GLN A CA 1
ATOM 760 C C . GLN A 1 96 ? 6.542 -12.780 -12.372 1.00 91.38 96 GLN A C 1
ATOM 762 O O . GLN A 1 96 ? 7.634 -12.939 -11.836 1.00 91.38 96 GLN A O 1
ATOM 767 N N . SER A 1 97 ? 6.419 -12.668 -13.697 1.00 91.00 97 SER A N 1
ATOM 768 C CA . SER A 1 97 ? 7.572 -12.592 -14.608 1.00 91.00 97 SER A CA 1
ATOM 769 C C . SER A 1 97 ? 8.110 -11.170 -14.785 1.00 91.00 97 SER A C 1
ATOM 771 O O . SER A 1 97 ? 9.228 -10.991 -15.261 1.00 91.00 97 SER A O 1
ATOM 773 N N . THR A 1 98 ? 7.311 -10.156 -14.444 1.00 92.81 98 THR A N 1
ATOM 774 C CA . THR A 1 98 ? 7.694 -8.744 -14.543 1.00 92.81 98 THR A CA 1
ATOM 775 C C . THR A 1 98 ? 8.744 -8.397 -13.482 1.00 92.81 98 THR A C 1
ATOM 777 O O . THR A 1 98 ? 8.563 -8.775 -12.320 1.00 92.81 98 THR A O 1
ATOM 780 N N . PRO A 1 99 ? 9.806 -7.643 -13.825 1.00 94.88 99 PRO A N 1
ATOM 781 C CA . PRO A 1 99 ? 10.793 -7.170 -12.859 1.00 94.88 99 PRO A CA 1
ATOM 782 C C . PRO A 1 99 ? 10.155 -6.455 -11.661 1.00 94.88 99 PRO A C 1
ATOM 784 O O . PRO A 1 99 ? 9.210 -5.676 -11.811 1.00 94.88 99 PRO A O 1
ATOM 787 N N . VAL A 1 100 ? 10.685 -6.706 -10.459 1.00 95.69 100 VAL A N 1
ATOM 788 C CA . VAL A 1 100 ? 10.158 -6.148 -9.205 1.00 95.69 100 VAL A CA 1
ATOM 789 C C . VAL A 1 100 ? 11.188 -5.229 -8.550 1.00 95.69 100 VAL A C 1
ATOM 791 O O . VAL A 1 100 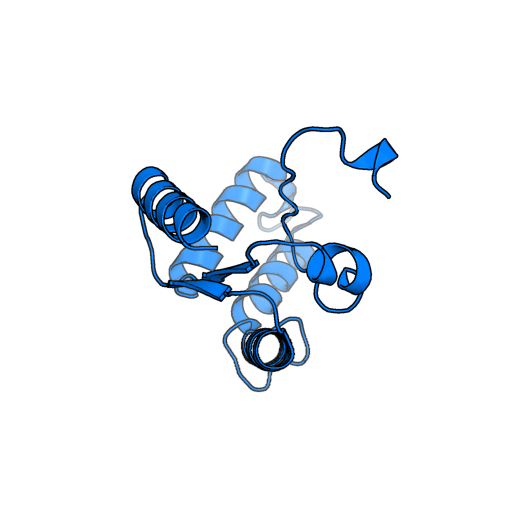? 12.198 -5.691 -8.017 1.00 95.69 100 VAL A O 1
ATOM 794 N N . CYS A 1 101 ? 10.892 -3.932 -8.503 1.00 96.56 101 CYS A N 1
ATOM 795 C CA . CYS A 1 101 ? 11.615 -2.954 -7.696 1.00 96.56 101 CYS A CA 1
ATOM 796 C C . CYS A 1 101 ? 11.053 -2.943 -6.268 1.00 96.56 101 CYS A C 1
ATOM 798 O O . CYS A 1 101 ? 9.905 -2.552 -6.036 1.00 96.56 101 CYS A O 1
ATOM 800 N N . ARG A 1 102 ? 11.865 -3.356 -5.289 1.00 95.81 102 ARG A N 1
ATOM 801 C CA . ARG A 1 102 ? 11.483 -3.383 -3.870 1.00 95.81 102 ARG A CA 1
ATOM 802 C C . ARG A 1 102 ? 12.033 -2.163 -3.137 1.00 95.81 102 ARG A C 1
ATOM 804 O O . ARG A 1 102 ? 13.234 -1.924 -3.145 1.00 95.81 102 ARG A O 1
ATOM 811 N N . ILE A 1 103 ? 11.157 -1.438 -2.442 1.00 95.44 103 ILE A N 1
ATOM 812 C CA . ILE A 1 103 ? 11.529 -0.306 -1.582 1.00 95.44 103 ILE A CA 1
ATOM 813 C C . ILE A 1 103 ? 11.078 -0.623 -0.160 1.00 95.44 103 ILE A C 1
ATOM 815 O O . ILE A 1 103 ? 9.880 -0.721 0.117 1.00 95.44 103 ILE A O 1
ATOM 819 N N . ALA A 1 104 ? 12.037 -0.799 0.745 1.00 91.38 104 ALA A N 1
ATOM 820 C CA . ALA A 1 104 ? 11.782 -1.132 2.140 1.00 91.38 104 ALA A CA 1
ATOM 821 C C . ALA A 1 104 ? 12.278 -0.020 3.065 1.00 91.38 104 ALA A C 1
ATOM 823 O O . ALA A 1 104 ? 13.420 0.418 2.962 1.00 91.38 104 ALA A O 1
ATOM 824 N N . GLY A 1 105 ? 11.432 0.387 4.010 1.00 82.38 105 GLY A N 1
ATOM 825 C CA . GLY A 1 105 ? 11.805 1.362 5.036 1.00 82.38 105 GLY A CA 1
ATOM 826 C C . GLY A 1 105 ? 11.461 2.805 4.663 1.00 82.38 105 GLY A C 1
ATOM 827 O O . GLY A 1 105 ? 11.035 3.076 3.538 1.00 82.38 105 GLY A O 1
ATOM 828 N N . PRO A 1 106 ? 11.560 3.736 5.624 1.00 82.69 106 PRO A N 1
ATOM 829 C CA . PRO A 1 106 ? 11.110 5.108 5.437 1.00 82.69 106 PRO A CA 1
ATOM 830 C C . PRO A 1 106 ? 12.100 5.909 4.590 1.00 82.69 106 PRO A C 1
ATOM 832 O O . PRO A 1 106 ? 12.879 6.692 5.120 1.00 82.69 106 PRO A O 1
ATOM 835 N N . GLN A 1 107 ? 12.012 5.739 3.274 1.00 85.75 107 GLN A N 1
ATOM 836 C CA . GLN A 1 107 ? 12.714 6.591 2.321 1.00 85.75 107 GLN A CA 1
ATOM 837 C C . GLN A 1 107 ? 11.987 7.923 2.149 1.00 85.75 107 GLN A C 1
ATOM 839 O O . GLN A 1 107 ? 10.752 8.005 2.265 1.00 85.75 107 GLN A O 1
ATOM 844 N N . GLY A 1 108 ? 12.760 8.968 1.860 1.00 89.44 108 GLY A N 1
ATOM 845 C CA . GLY A 1 108 ? 12.207 10.236 1.397 1.00 89.44 108 GLY A CA 1
ATOM 846 C C . GLY A 1 108 ? 11.468 10.058 0.066 1.00 89.44 108 GLY A C 1
ATOM 847 O O . GLY A 1 108 ? 11.694 9.093 -0.661 1.00 89.44 108 GLY A O 1
ATOM 848 N N . LEU A 1 109 ? 10.579 10.997 -0.270 1.00 90.50 109 LEU A N 1
ATOM 849 C CA . LEU A 1 109 ? 9.866 10.968 -1.555 1.00 90.50 109 LEU A CA 1
ATOM 850 C C . LEU A 1 109 ? 10.843 10.973 -2.740 1.00 90.50 109 LEU A C 1
ATOM 852 O O . LEU A 1 109 ? 10.699 10.169 -3.655 1.00 90.50 109 LEU A O 1
ATOM 856 N N . GLU A 1 110 ? 11.838 11.858 -2.688 1.00 95.62 110 GLU A N 1
ATOM 857 C CA . GLU A 1 110 ? 12.854 12.015 -3.733 1.00 95.62 110 GLU A CA 1
ATOM 858 C C . GLU A 1 110 ? 13.69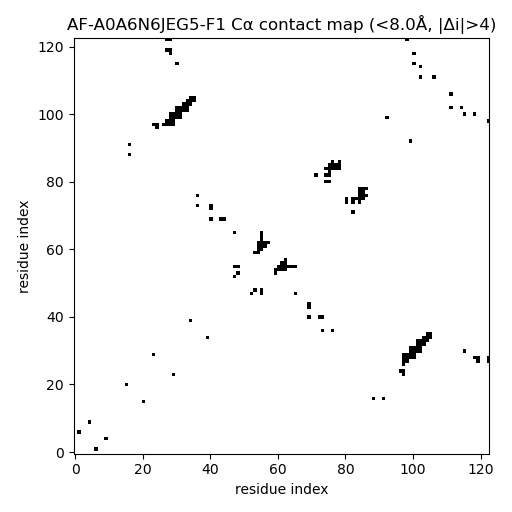4 10.744 -3.894 1.00 95.62 110 GLU A C 1
ATOM 860 O O . GLU A 1 110 ? 13.856 10.242 -4.997 1.00 95.62 110 GLU A O 1
ATOM 865 N N . GLU A 1 111 ? 14.130 10.153 -2.782 1.00 94.69 111 GLU A N 1
ATOM 866 C CA . GLU A 1 111 ? 14.892 8.903 -2.785 1.00 94.69 111 GLU A CA 1
ATOM 867 C C . GLU A 1 111 ? 14.072 7.737 -3.353 1.00 94.69 111 GLU A C 1
ATOM 869 O O . GLU A 1 111 ? 14.554 6.985 -4.197 1.00 94.69 111 GLU A O 1
ATOM 874 N N . ALA A 1 112 ? 12.806 7.605 -2.945 1.00 94.56 112 ALA A N 1
ATOM 875 C CA . ALA A 1 112 ? 11.921 6.586 -3.497 1.00 94.56 112 ALA A CA 1
ATOM 876 C C . ALA A 1 112 ? 11.694 6.784 -5.003 1.00 94.56 112 ALA A C 1
ATOM 878 O O . ALA A 1 112 ? 11.681 5.802 -5.742 1.00 94.56 112 ALA A O 1
ATOM 879 N N . ARG A 1 113 ? 11.541 8.033 -5.466 1.00 95.25 113 ARG A N 1
ATOM 880 C CA . ARG A 1 113 ? 11.445 8.351 -6.897 1.00 95.25 113 ARG A CA 1
ATOM 881 C C . ARG A 1 113 ? 12.709 7.913 -7.632 1.00 95.25 113 ARG A C 1
ATOM 883 O O . ARG A 1 113 ? 12.595 7.231 -8.643 1.00 95.25 113 ARG A O 1
ATOM 890 N N . ASP A 1 114 ? 13.880 8.289 -7.133 1.00 95.88 114 ASP A N 1
ATOM 891 C CA . ASP A 1 114 ? 15.154 8.030 -7.809 1.00 95.88 114 ASP A CA 1
ATOM 892 C C . ASP A 1 114 ? 15.437 6.529 -7.920 1.00 95.88 114 ASP A C 1
ATOM 894 O O . ASP A 1 114 ? 15.863 6.061 -8.974 1.00 95.88 114 ASP A O 1
ATOM 898 N N . ILE A 1 115 ? 15.095 5.754 -6.884 1.00 95.69 115 ILE A N 1
ATOM 899 C CA . ILE A 1 115 ? 15.151 4.286 -6.927 1.00 95.69 115 ILE A CA 1
ATOM 900 C C . ILE A 1 115 ? 14.246 3.728 -8.036 1.00 95.69 115 ILE A C 1
ATOM 902 O O . ILE A 1 115 ? 14.664 2.838 -8.776 1.00 95.69 115 ILE A O 1
ATOM 906 N N . VAL A 1 116 ? 13.014 4.236 -8.168 1.00 95.69 116 VAL A N 1
ATOM 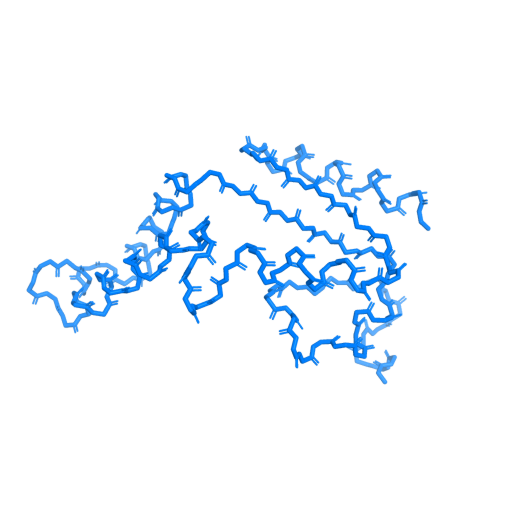907 C CA . VAL A 1 116 ? 12.075 3.768 -9.203 1.00 95.69 116 VAL A CA 1
ATOM 908 C C . VAL A 1 116 ? 12.555 4.141 -10.603 1.00 95.69 116 VAL A C 1
ATOM 910 O O . VAL A 1 116 ? 12.493 3.298 -11.492 1.00 95.69 116 VAL A O 1
ATOM 913 N N . LEU A 1 117 ? 13.041 5.368 -10.809 1.00 95.06 117 LEU A N 1
ATOM 914 C CA . LEU A 1 117 ? 13.551 5.809 -12.110 1.00 95.06 117 LEU A CA 1
ATOM 915 C C . LEU A 1 117 ? 14.771 4.987 -12.536 1.00 95.06 117 LEU A C 1
ATOM 917 O O . LEU A 1 117 ? 14.791 4.465 -13.644 1.00 95.06 117 LEU A O 1
ATOM 921 N N . ALA A 1 118 ? 15.721 4.762 -11.627 1.00 95.38 118 ALA A N 1
ATOM 922 C CA . ALA A 1 118 ? 16.880 3.919 -11.906 1.00 95.38 118 ALA A CA 1
ATOM 923 C C . ALA A 1 118 ? 16.491 2.464 -12.228 1.00 95.38 118 ALA A C 1
ATOM 925 O O . ALA A 1 118 ? 17.131 1.820 -13.057 1.00 95.38 118 ALA A O 1
ATOM 926 N N . ALA A 1 119 ? 15.441 1.935 -11.591 1.00 95.50 119 ALA A N 1
ATOM 927 C CA . ALA A 1 119 ? 14.921 0.606 -11.905 1.00 95.50 119 ALA A CA 1
ATOM 928 C C . ALA A 1 119 ? 14.205 0.549 -13.265 1.00 95.50 119 ALA A C 1
ATOM 930 O O . ALA A 1 119 ? 14.254 -0.490 -13.918 1.00 95.50 119 ALA A O 1
ATOM 931 N N . LEU A 1 120 ? 13.555 1.639 -13.690 1.00 92.38 120 LEU A N 1
ATOM 932 C CA . LEU A 1 120 ? 12.903 1.750 -14.999 1.00 92.38 120 LEU A CA 1
ATOM 933 C C . LEU A 1 120 ? 13.908 1.848 -16.153 1.00 92.38 120 LEU A C 1
ATOM 935 O O . LEU A 1 120 ? 13.654 1.284 -17.209 1.00 92.38 120 LEU A O 1
ATOM 939 N N . ASP A 1 121 ? 15.050 2.505 -15.955 1.00 90.25 121 ASP A N 1
ATOM 940 C CA . ASP A 1 121 ? 16.102 2.599 -16.981 1.00 90.25 121 ASP A CA 1
ATOM 941 C C . ASP A 1 121 ? 16.778 1.242 -17.272 1.00 90.25 121 ASP A C 1
ATOM 943 O O . ASP A 1 121 ? 17.460 1.081 -18.285 1.00 90.25 121 ASP A O 1
ATOM 947 N N . GLY A 1 122 ? 16.622 0.270 -16.367 1.00 78.00 122 GLY A N 1
ATOM 948 C CA . GLY A 1 122 ? 17.214 -1.064 -16.467 1.0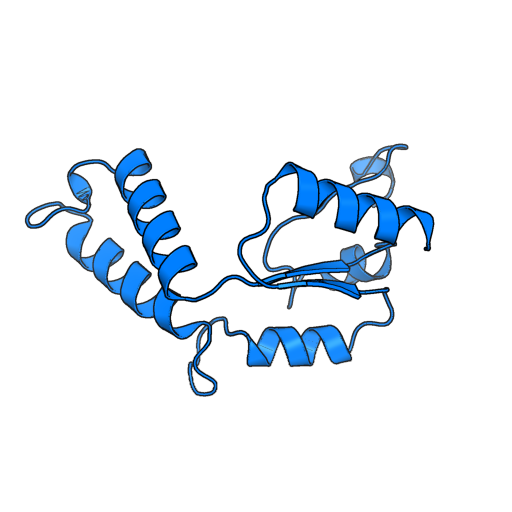0 78.00 122 GLY A CA 1
ATOM 949 C C . GLY A 1 122 ? 16.304 -2.149 -17.052 1.00 78.00 122 GLY A C 1
ATOM 950 O O . GLY A 1 122 ? 16.736 -3.304 -17.089 1.00 78.00 122 GLY A O 1
ATOM 951 N N . VAL A 1 123 ? 15.070 -1.815 -17.453 1.00 80.00 123 VAL A N 1
ATOM 952 C CA . VAL A 1 123 ? 14.061 -2.759 -17.983 1.00 80.00 123 VAL A CA 1
ATOM 953 C C . VAL A 1 123 ? 13.694 -2.505 -19.437 1.00 80.00 123 VAL A C 1
ATOM 955 O O . VAL A 1 123 ? 13.760 -1.346 -19.894 1.00 80.00 123 VAL A O 1
#

Organism: NCBI:txid2601869

Sequence (123 aa):
MSKALGDEGWVLSGACHGWGKNLIDQASLIVFMTQPTPIRIERLRAREKARFGNRIDEGGDMFEIHKDFIAWAKGYNAPGFHGRNLAAHEKWLDDQSTPVCRIAGPQGLEEARDIVLAALDGV

Radius of gyration: 17.35 Å; Cα contacts (8 Å, |Δi|>4): 97; chains: 1; bounding box: 38×31×47 Å

pLDDT: mean 91.12, std 8.84, range [54.22, 98.56]

Secondary structure (DSSP, 8-state):
-HHHH-SS-----S--TTT-HHHHTT-S-EEEEE--HHHHHHHHHHHHHHHHGGGGSTTSTTHHHHHHHHHHHHGGG-TT-SSS-HHHHHHHHHT--S-EEEEES---HHHHHHHHHHHHTT-

Foldseek 3Di:
DDVVQDPDDDDDDDDPPPPCVVVLLVDQEAEAEDEPLVVVLVVLVVVCCVVPPCLCPPPHVCVVVSVVVSVLSSCQDPPPRPPNHPVVVVVVVVVDPHHYQYHYYDDDPVRSVVSVVVVSVVD

Solvent-accessible surface area (backbone atoms only — not comparable to full-atom values): 7630 Å² total; per-residue (Å²): 111,61,89,81,56,55,96,60,88,82,86,87,86,77,89,47,84,94,75,34,59,81,57,54,77,69,39,75,62,44,78,49,77,46,62,56,66,69,61,50,52,54,55,48,51,54,51,50,40,76,73,51,52,65,34,50,36,92,92,27,93,37,20,67,63,48,53,50,50,54,56,57,62,65,36,24,80,41,86,84,40,91,63,83,29,50,63,63,50,51,56,52,55,73,73,48,89,52,50,72,49,75,44,76,50,94,65,54,73,68,56,51,48,52,54,51,52,59,53,55,76,74,99

Mean predicted aligned error: 4.78 Å